Protein AF-C5RCV6-F1 (afdb_monomer_lite)

Sequence (132 aa):
MIKSNNNGNQKGKNIMVQQIVLPIKDSNVLKMVQDTLLDSFRAGRRNYTIFQVGKATLLRVSDVMTLKKYDIYNPDGSVKNTSFIHEKKTGKADTLYLKPGADVKIMDRFFRHRELPDSENFSKPEFHLKTA

Secondary structure (DSSP, 8-state):
--------------------------HHHHHHHHHHHHH-TTTHHHHHHHHHHHHHH---HHHHTT-BHHHHB-TTSPBPSEEEEE-TTT--EEEEE----HHHHHHHHHHHTTT--TT-BTT-GGGS----

Radius of gyration: 22.95 Å; chains: 1; bounding box: 75×61×32 Å

Organism: NCBI:txid585506

Foldseek 3Di:
DDPDDPPPPPPPPPPPPDPDDDDDDDPVVVVVVLVCLCPDPFQSLLSSLLVLLCVQQVDDSVQQQQDFQVQQADPVRDGDQWGWGQRPVPRDIDIGGHDPDPSNVSVVVVCVVVVHDRRDGSNDCVSRPDDD

InterPro domains:
  IPR011010 DNA breaking-rejoining enzyme, catalytic core [SSF56349] (23-111)
  IPR013762 Integrase-like, catalytic domain superfamily [G3DSA:1.10.443.10] (22-129)

Structure (mmCIF, N/CA/C/O backbone):
data_AF-C5RCV6-F1
#
_entry.id   AF-C5RCV6-F1
#
loop_
_atom_site.group_PDB
_atom_site.id
_atom_site.type_symbol
_atom_site.label_atom_id
_atom_site.label_alt_id
_atom_site.label_comp_id
_atom_site.label_asym_id
_atom_site.label_entity_id
_atom_site.label_seq_id
_atom_site.pdbx_PDB_ins_code
_atom_site.Cartn_x
_atom_site.Cartn_y
_atom_site.Cartn_z
_atom_site.occupancy
_atom_site.B_iso_or_equiv
_atom_site.auth_seq_id
_atom_site.auth_comp_id
_atom_site.auth_asym_id
_atom_site.auth_atom_id
_atom_site.pdbx_PDB_model_num
ATOM 1 N N . MET A 1 1 ? 60.439 43.393 -7.338 1.00 41.78 1 MET A N 1
ATOM 2 C CA . MET A 1 1 ? 59.259 44.186 -7.752 1.00 41.78 1 MET A CA 1
ATOM 3 C C . MET A 1 1 ? 58.745 43.529 -9.033 1.00 41.78 1 MET A C 1
ATOM 5 O O . MET A 1 1 ? 59.516 43.497 -9.970 1.00 41.78 1 MET A O 1
ATOM 9 N N . ILE A 1 2 ? 57.607 42.843 -9.174 1.00 46.25 2 ILE A N 1
ATOM 10 C CA . ILE A 1 2 ? 56.391 42.569 -8.389 1.00 46.25 2 ILE A CA 1
ATOM 11 C C . ILE A 1 2 ? 55.976 41.131 -8.792 1.00 46.25 2 ILE A C 1
ATOM 13 O O . ILE A 1 2 ? 55.969 40.824 -9.982 1.00 46.25 2 ILE A O 1
ATOM 17 N N . LYS A 1 3 ? 55.665 40.230 -7.846 1.00 47.25 3 LYS A N 1
ATOM 18 C CA . LYS A 1 3 ? 55.059 38.921 -8.170 1.00 47.25 3 LYS A CA 1
ATOM 19 C C . LYS A 1 3 ? 53.574 39.158 -8.455 1.00 47.25 3 LYS A C 1
ATOM 21 O O . LYS A 1 3 ? 52.846 39.547 -7.546 1.00 47.25 3 LYS A O 1
ATOM 26 N N . SER A 1 4 ? 53.144 38.967 -9.702 1.00 49.97 4 SER A N 1
ATOM 27 C CA . SER A 1 4 ? 51.733 39.085 -10.082 1.00 49.97 4 SER A CA 1
ATOM 28 C C . SER A 1 4 ? 50.964 37.881 -9.538 1.00 49.97 4 SER A C 1
ATOM 30 O O . SER A 1 4 ? 51.163 36.748 -9.976 1.00 49.97 4 SER A O 1
ATOM 32 N N . ASN A 1 5 ? 50.152 38.123 -8.512 1.00 46.88 5 ASN A N 1
ATOM 33 C CA . ASN A 1 5 ? 49.365 37.118 -7.815 1.00 46.88 5 ASN A CA 1
ATOM 34 C C . ASN A 1 5 ? 47.980 37.033 -8.473 1.00 46.88 5 ASN A C 1
ATOM 36 O O . ASN A 1 5 ? 47.073 37.786 -8.121 1.00 46.88 5 ASN A O 1
ATOM 40 N N . ASN A 1 6 ? 47.818 36.137 -9.448 1.00 53.09 6 ASN A N 1
ATOM 41 C CA . ASN A 1 6 ? 46.521 35.850 -10.061 1.00 53.09 6 ASN A CA 1
ATOM 42 C C . ASN A 1 6 ? 45.692 34.941 -9.143 1.00 53.09 6 ASN A C 1
ATOM 44 O O . ASN A 1 6 ? 45.447 33.777 -9.447 1.00 53.09 6 ASN A O 1
ATOM 48 N N . ASN A 1 7 ? 45.218 35.495 -8.026 1.00 46.97 7 ASN A N 1
ATOM 49 C CA . ASN A 1 7 ? 44.126 34.902 -7.259 1.00 46.97 7 ASN A CA 1
ATOM 50 C C . ASN A 1 7 ? 42.803 35.199 -7.974 1.00 46.97 7 ASN A C 1
ATOM 52 O O . ASN A 1 7 ? 41.997 36.026 -7.544 1.00 46.97 7 ASN A O 1
ATOM 56 N N . GLY A 1 8 ? 42.593 34.511 -9.096 1.00 46.53 8 GLY A N 1
ATOM 57 C CA . GLY A 1 8 ? 41.280 34.372 -9.705 1.00 46.53 8 GLY A CA 1
ATOM 58 C C . GLY A 1 8 ? 40.385 33.610 -8.737 1.00 46.53 8 GLY A C 1
ATOM 59 O O . GLY A 1 8 ? 40.418 32.385 -8.680 1.00 46.53 8 GLY A O 1
ATOM 60 N N . ASN A 1 9 ? 39.617 34.351 -7.943 1.00 48.81 9 ASN A N 1
ATOM 61 C CA . ASN A 1 9 ? 38.598 33.834 -7.043 1.00 48.81 9 ASN A CA 1
ATOM 62 C C . ASN A 1 9 ? 37.478 33.192 -7.874 1.00 48.81 9 ASN A C 1
ATOM 64 O O . ASN A 1 9 ? 36.448 33.812 -8.141 1.00 48.81 9 ASN A O 1
ATOM 68 N N . GLN A 1 10 ? 37.687 31.954 -8.324 1.00 60.16 10 GLN A N 1
ATOM 69 C CA . GLN A 1 10 ? 36.616 31.126 -8.853 1.00 60.16 10 GLN A CA 1
ATOM 70 C C . GLN A 1 10 ? 35.744 30.703 -7.672 1.00 60.16 10 GLN A C 1
ATOM 72 O O . GLN A 1 10 ? 35.895 29.622 -7.108 1.00 60.16 10 GLN A O 1
ATOM 77 N N . LYS A 1 11 ? 34.819 31.585 -7.277 1.00 58.16 11 LYS A N 1
ATOM 78 C CA . LYS A 1 11 ? 33.677 31.201 -6.450 1.00 58.16 11 LYS A CA 1
ATOM 79 C C . LYS A 1 11 ? 32.851 30.213 -7.268 1.00 58.16 11 LYS A C 1
ATOM 81 O O . LYS A 1 11 ? 31.982 30.617 -8.041 1.00 58.16 11 LYS A O 1
ATOM 86 N N . GLY A 1 12 ? 33.163 28.925 -7.133 1.00 59.47 12 GLY A N 1
ATOM 87 C CA . GLY A 1 12 ? 32.315 27.845 -7.610 1.00 59.47 12 GLY A CA 1
ATOM 88 C C . GLY A 1 12 ? 30.908 28.101 -7.087 1.00 59.47 12 GLY A C 1
ATOM 89 O O . GLY A 1 12 ? 30.690 28.198 -5.880 1.00 59.47 12 GLY A O 1
ATOM 90 N N . LYS A 1 13 ? 29.960 28.318 -7.999 1.00 64.38 13 LYS A N 1
ATOM 91 C CA . LYS A 1 13 ? 28.553 28.457 -7.638 1.00 64.38 13 LYS A CA 1
ATOM 92 C C . LYS A 1 13 ? 28.141 27.125 -7.016 1.00 64.38 13 LYS A C 1
ATOM 94 O O . LYS A 1 13 ? 28.060 26.131 -7.729 1.00 64.38 13 LYS A O 1
ATOM 99 N N . ASN A 1 14 ? 27.908 27.096 -5.704 1.00 64.75 14 ASN A N 1
ATOM 100 C CA . ASN A 1 14 ? 27.241 25.969 -5.062 1.00 64.75 14 ASN A CA 1
ATOM 101 C C . ASN A 1 14 ? 25.828 25.896 -5.640 1.00 64.75 14 ASN A C 1
ATOM 103 O O . ASN A 1 14 ? 24.936 26.641 -5.230 1.00 64.75 14 ASN A O 1
ATOM 107 N N . ILE A 1 15 ? 25.641 25.048 -6.649 1.00 69.69 15 ILE A N 1
ATOM 108 C CA . ILE A 1 15 ? 24.319 24.756 -7.183 1.00 69.69 15 ILE A CA 1
ATOM 109 C C . ILE A 1 15 ? 23.652 23.857 -6.149 1.00 69.69 15 ILE A C 1
ATOM 111 O O . ILE A 1 15 ? 23.930 22.663 -6.076 1.00 69.69 15 ILE A O 1
ATOM 115 N N . MET A 1 16 ? 22.803 24.445 -5.305 1.00 70.81 16 MET A N 1
ATOM 116 C CA . MET A 1 16 ? 21.884 23.661 -4.490 1.00 70.81 16 MET A CA 1
ATOM 117 C C . MET A 1 16 ? 20.951 22.917 -5.444 1.00 70.81 16 MET A C 1
ATOM 119 O O . MET A 1 16 ? 20.041 23.511 -6.023 1.00 70.81 16 MET A O 1
ATOM 123 N N . VAL A 1 17 ? 21.196 21.622 -5.633 1.00 71.88 17 VAL A N 1
ATOM 124 C CA . VAL A 1 17 ? 20.246 20.734 -6.299 1.00 71.88 17 VAL A CA 1
ATOM 125 C C . VAL A 1 17 ? 19.011 20.633 -5.409 1.00 71.88 17 VAL A C 1
ATOM 127 O O . VAL A 1 17 ? 19.031 20.005 -4.354 1.00 71.88 17 VAL A O 1
ATOM 130 N N . GLN A 1 18 ? 17.934 21.313 -5.796 1.00 73.00 18 GLN A N 1
ATOM 131 C CA . GLN A 1 18 ? 16.652 21.138 -5.127 1.00 73.00 18 GLN A CA 1
ATOM 132 C C . GLN A 1 18 ? 16.117 19.759 -5.496 1.00 73.00 18 GLN A C 1
ATOM 134 O O . GLN A 1 18 ? 15.889 19.466 -6.671 1.00 73.00 18 GLN A O 1
ATOM 139 N N . GLN A 1 19 ? 15.924 18.903 -4.497 1.00 77.75 19 GLN A N 1
ATOM 140 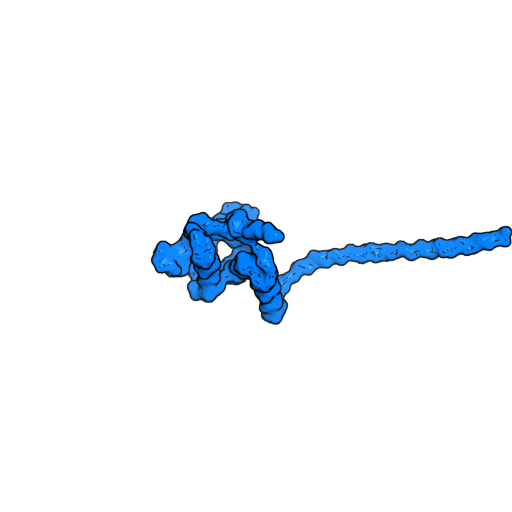C CA . GLN A 1 19 ? 15.311 17.604 -4.721 1.00 77.75 19 GLN A CA 1
ATOM 141 C C . GLN A 1 19 ? 13.800 17.782 -4.872 1.00 77.75 19 GLN A C 1
ATOM 143 O O . GLN A 1 19 ? 13.057 17.850 -3.895 1.00 77.75 19 GLN A O 1
ATOM 148 N N . ILE A 1 20 ? 13.359 17.894 -6.122 1.00 81.19 20 ILE A N 1
ATOM 149 C CA . ILE A 1 20 ? 11.947 18.015 -6.476 1.00 81.19 20 ILE A CA 1
ATOM 150 C C . ILE A 1 20 ? 11.370 16.605 -6.626 1.00 81.19 20 ILE A C 1
ATOM 152 O O . ILE A 1 20 ? 11.848 15.810 -7.434 1.00 81.19 20 ILE A O 1
ATOM 156 N N . VAL A 1 21 ? 10.331 16.293 -5.851 1.00 79.75 21 VAL A N 1
ATOM 157 C CA . VAL A 1 21 ? 9.596 15.025 -5.953 1.00 79.75 21 VAL A CA 1
ATOM 158 C C . VAL A 1 21 ? 8.357 15.254 -6.811 1.00 79.75 21 VAL A C 1
ATOM 160 O O . VAL A 1 21 ? 7.482 16.038 -6.448 1.00 79.75 21 VAL A O 1
ATOM 163 N N . LEU A 1 22 ? 8.286 14.575 -7.956 1.00 87.81 22 LEU A N 1
ATOM 164 C CA . LEU A 1 22 ? 7.147 14.637 -8.872 1.00 87.81 22 LEU A CA 1
ATOM 165 C C . LEU A 1 22 ? 6.307 13.352 -8.784 1.00 87.81 22 LEU A C 1
ATOM 167 O O . LEU A 1 22 ? 6.851 12.290 -8.470 1.00 87.81 22 LEU A O 1
ATOM 171 N N . PRO A 1 23 ? 4.995 13.410 -9.085 1.00 90.44 23 PRO A N 1
ATOM 172 C CA . PRO A 1 23 ? 4.175 12.210 -9.206 1.00 90.44 23 PRO A CA 1
ATOM 173 C C . PRO A 1 23 ? 4.731 11.247 -10.261 1.00 90.44 23 PRO A C 1
ATOM 175 O O . PRO A 1 23 ? 5.184 11.677 -11.324 1.00 90.44 23 PRO A O 1
ATOM 178 N N . ILE A 1 24 ? 4.630 9.944 -9.999 1.00 90.88 24 ILE A N 1
ATOM 179 C CA . ILE A 1 24 ? 4.958 8.908 -10.983 1.00 90.88 24 ILE A CA 1
ATOM 180 C C . ILE A 1 24 ? 3.833 8.877 -12.021 1.00 90.88 24 ILE A C 1
ATOM 182 O O . ILE A 1 24 ? 2.698 8.538 -11.693 1.00 90.88 24 ILE A O 1
ATOM 186 N N . LYS A 1 25 ? 4.143 9.258 -13.262 1.00 92.25 25 LYS A N 1
ATOM 187 C CA . LYS A 1 25 ? 3.180 9.290 -14.380 1.00 92.25 25 LYS A CA 1
ATOM 188 C C . LYS A 1 25 ? 3.427 8.198 -15.421 1.00 92.25 25 LYS A C 1
ATOM 190 O O . LYS A 1 25 ? 2.506 7.817 -16.131 1.00 92.25 25 LYS A O 1
ATOM 195 N N . ASP A 1 26 ? 4.665 7.726 -15.516 1.00 94.25 26 ASP A N 1
ATOM 196 C CA . ASP A 1 26 ? 5.118 6.784 -16.534 1.00 94.25 26 ASP A CA 1
ATOM 197 C C . ASP A 1 26 ? 5.083 5.342 -15.997 1.00 94.25 26 ASP A C 1
ATOM 199 O O . ASP A 1 26 ? 5.559 5.060 -14.892 1.00 94.25 26 ASP A O 1
ATOM 203 N N . SER A 1 27 ? 4.509 4.424 -16.777 1.00 93.50 27 SER A N 1
ATOM 204 C CA . SER A 1 27 ? 4.348 3.016 -16.398 1.00 93.50 27 SER A CA 1
ATOM 205 C C . SER A 1 27 ? 5.664 2.239 -16.355 1.00 93.50 27 SER A C 1
ATOM 207 O O . SER A 1 27 ? 5.798 1.331 -15.537 1.00 93.50 27 SER A O 1
ATOM 209 N N . ASN A 1 28 ? 6.645 2.592 -17.186 1.00 95.56 28 ASN A N 1
ATOM 210 C CA . ASN A 1 28 ? 7.980 1.997 -17.149 1.00 95.56 28 ASN A CA 1
ATOM 211 C C . ASN A 1 28 ? 8.720 2.454 -15.892 1.00 95.56 28 ASN A C 1
ATOM 213 O O . ASN A 1 28 ? 9.344 1.642 -15.216 1.00 95.56 28 ASN A O 1
ATOM 217 N N . VAL A 1 29 ? 8.590 3.733 -15.522 1.00 93.31 29 VAL A N 1
ATOM 218 C CA . VAL A 1 29 ? 9.132 4.249 -14.254 1.00 93.31 29 VAL A CA 1
ATOM 219 C C . VAL A 1 29 ? 8.482 3.553 -13.063 1.00 93.31 29 VAL A C 1
ATOM 221 O O . VAL A 1 29 ? 9.183 3.113 -12.154 1.00 93.31 29 VAL A O 1
ATOM 224 N N . LEU A 1 30 ? 7.157 3.385 -13.081 1.00 93.12 30 LEU A N 1
ATOM 225 C CA . LEU A 1 30 ? 6.448 2.624 -12.052 1.00 93.12 30 LEU A CA 1
ATOM 226 C C . LEU A 1 30 ? 6.976 1.187 -11.947 1.00 93.12 30 LEU A C 1
ATOM 228 O O . LEU A 1 30 ? 7.206 0.701 -10.840 1.00 93.12 30 LEU A O 1
ATOM 232 N N . LYS A 1 31 ? 7.201 0.530 -13.089 1.00 92.69 31 LYS A N 1
ATOM 233 C CA . LYS A 1 31 ? 7.728 -0.833 -13.149 1.00 92.69 31 LYS A CA 1
ATOM 234 C C . LYS A 1 31 ? 9.148 -0.921 -12.585 1.00 92.69 31 LYS A C 1
ATOM 236 O O . LYS A 1 31 ? 9.400 -1.758 -11.727 1.00 92.69 31 LYS A O 1
ATOM 241 N N . MET A 1 32 ? 10.035 0.002 -12.955 1.00 91.06 32 MET A N 1
ATOM 242 C CA . MET A 1 32 ? 11.390 0.076 -12.395 1.00 91.06 32 MET A CA 1
ATOM 243 C C . MET A 1 32 ? 11.381 0.286 -10.877 1.00 91.06 32 MET A C 1
ATOM 245 O O . MET A 1 32 ? 12.168 -0.336 -10.165 1.00 91.06 32 MET A O 1
ATOM 249 N N . VAL A 1 33 ? 10.480 1.129 -10.361 1.00 90.44 33 VAL A N 1
ATOM 250 C CA . VAL A 1 33 ? 10.311 1.319 -8.912 1.00 90.44 33 VAL A CA 1
ATOM 251 C C . VAL A 1 33 ? 9.851 0.021 -8.252 1.00 90.44 33 VAL A C 1
ATOM 253 O O . VAL A 1 33 ? 10.416 -0.376 -7.238 1.00 90.44 33 VAL A O 1
ATOM 256 N N . GLN A 1 34 ? 8.862 -0.664 -8.828 1.00 90.31 34 GLN A N 1
ATOM 257 C CA . GLN A 1 34 ? 8.382 -1.953 -8.327 1.00 90.31 34 GLN A CA 1
ATOM 258 C C . GLN A 1 34 ? 9.494 -3.006 -8.280 1.00 90.31 34 GLN A C 1
ATOM 260 O O . GLN A 1 34 ? 9.647 -3.661 -7.251 1.00 90.31 34 GLN A O 1
ATOM 265 N N . ASP A 1 35 ? 10.280 -3.128 -9.349 1.00 90.31 35 ASP A N 1
ATOM 266 C CA . ASP A 1 35 ? 11.364 -4.108 -9.455 1.00 90.31 35 ASP A CA 1
ATOM 267 C C . ASP A 1 35 ? 12.496 -3.773 -8.466 1.00 90.31 35 ASP A C 1
ATOM 269 O O . ASP A 1 35 ? 12.904 -4.615 -7.672 1.00 90.31 35 ASP A O 1
ATOM 273 N N . THR A 1 36 ? 12.889 -2.497 -8.367 1.00 88.75 36 THR A N 1
ATOM 274 C CA . THR A 1 36 ? 13.881 -2.028 -7.378 1.00 88.75 36 THR A CA 1
ATOM 275 C C . THR A 1 36 ? 13.437 -2.310 -5.942 1.00 88.75 36 THR A C 1
ATOM 277 O O . THR A 1 36 ? 14.239 -2.718 -5.093 1.00 88.75 36 THR A O 1
ATOM 280 N N . LEU A 1 37 ? 12.153 -2.079 -5.646 1.00 87.12 37 LEU A N 1
ATOM 281 C CA . LEU A 1 37 ? 11.583 -2.379 -4.340 1.0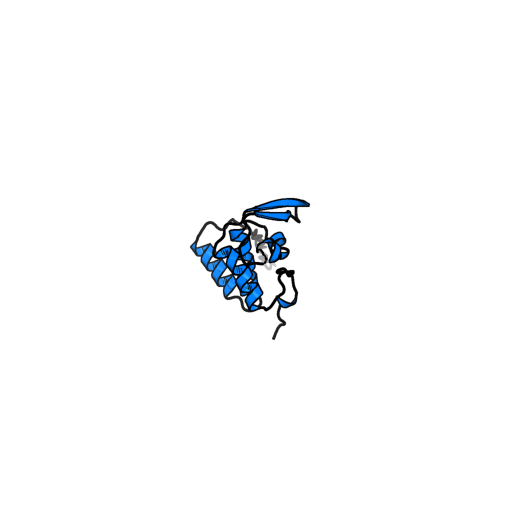0 87.12 37 LEU A CA 1
ATOM 282 C C . LEU A 1 37 ? 11.570 -3.880 -4.081 1.00 87.12 37 LEU A C 1
ATOM 284 O O . LEU A 1 37 ? 11.848 -4.267 -2.957 1.00 87.12 37 LEU A O 1
ATOM 288 N N . LEU A 1 38 ? 11.266 -4.717 -5.070 1.00 84.06 38 LEU A N 1
ATOM 289 C CA . LEU A 1 38 ? 11.218 -6.166 -4.899 1.00 84.06 38 LEU A CA 1
ATOM 290 C C . LEU A 1 38 ? 12.615 -6.772 -4.679 1.00 84.06 38 LEU A C 1
ATOM 292 O O . LEU A 1 38 ? 12.777 -7.582 -3.763 1.00 84.06 38 LEU A O 1
ATOM 296 N N . ASP A 1 39 ? 13.603 -6.320 -5.454 1.00 80.56 39 ASP A N 1
ATOM 297 C CA . ASP A 1 39 ? 14.947 -6.909 -5.539 1.00 80.56 39 ASP A CA 1
ATOM 298 C C . ASP A 1 39 ? 15.932 -6.377 -4.479 1.00 80.56 39 ASP A C 1
ATOM 300 O O . ASP A 1 39 ? 17.035 -6.896 -4.304 1.00 80.56 39 ASP A O 1
ATOM 304 N N . SER A 1 40 ? 15.541 -5.361 -3.703 1.00 74.25 40 SER A N 1
ATOM 305 C CA . SER A 1 40 ? 16.372 -4.826 -2.617 1.00 74.25 40 SER A CA 1
ATOM 306 C C . SER A 1 40 ? 16.471 -5.790 -1.418 1.00 74.25 40 SER A C 1
ATOM 308 O O . SER A 1 40 ? 15.502 -6.027 -0.694 1.00 74.25 40 SER A O 1
ATOM 310 N N . PHE A 1 41 ? 17.685 -6.277 -1.142 1.00 62.09 41 PHE A N 1
ATOM 311 C CA . PHE A 1 41 ? 17.998 -7.395 -0.234 1.00 62.09 41 PHE A CA 1
ATOM 312 C C . PHE A 1 41 ? 17.334 -7.389 1.162 1.00 62.09 41 PHE A C 1
ATOM 314 O O . PHE A 1 41 ? 16.810 -8.417 1.585 1.00 62.09 41 PHE A O 1
ATOM 321 N N . ARG A 1 42 ? 17.343 -6.277 1.916 1.00 65.62 42 ARG A N 1
ATOM 322 C CA . ARG A 1 42 ? 17.018 -6.326 3.366 1.00 65.62 42 ARG A CA 1
ATOM 323 C C . ARG A 1 42 ? 15.530 -6.186 3.707 1.00 65.62 42 ARG A C 1
ATOM 325 O O . ARG A 1 42 ? 15.056 -6.776 4.672 1.00 65.62 42 ARG A O 1
ATOM 332 N N . ALA A 1 43 ? 14.789 -5.390 2.941 1.00 66.56 43 ALA A N 1
ATOM 333 C CA . ALA A 1 43 ? 13.375 -5.087 3.203 1.00 66.56 43 ALA A CA 1
ATOM 334 C C . ALA A 1 43 ? 12.516 -5.104 1.930 1.00 66.56 43 ALA A C 1
ATOM 336 O O . ALA A 1 43 ? 11.374 -4.644 1.963 1.00 66.56 43 ALA A O 1
ATOM 337 N N . GLY A 1 44 ? 13.044 -5.625 0.818 1.00 78.25 44 GLY A N 1
ATOM 338 C CA . GLY A 1 44 ? 12.458 -5.434 -0.503 1.00 78.25 44 GLY A CA 1
ATOM 339 C C . GLY A 1 44 ? 11.024 -5.936 -0.613 1.00 78.25 44 GLY A C 1
ATOM 340 O O . GLY A 1 44 ? 10.100 -5.160 -0.840 1.00 78.25 44 GLY A O 1
ATOM 341 N N . ARG A 1 45 ? 10.784 -7.204 -0.258 1.00 81.75 45 ARG A N 1
ATOM 342 C CA . ARG A 1 45 ? 9.424 -7.776 -0.230 1.00 81.75 45 ARG A CA 1
ATOM 343 C C . ARG A 1 45 ? 8.444 -6.993 0.653 1.00 81.75 45 ARG A C 1
ATOM 345 O O . ARG A 1 45 ? 7.281 -6.855 0.281 1.00 81.75 45 ARG A O 1
ATOM 352 N N . ARG A 1 46 ? 8.891 -6.457 1.797 1.00 84.62 46 ARG A N 1
ATOM 353 C CA . AR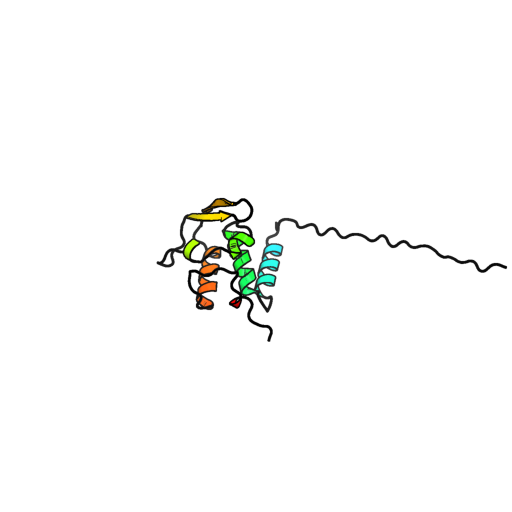G A 1 46 ? 8.044 -5.629 2.675 1.00 84.62 46 ARG A CA 1
ATOM 354 C C . ARG A 1 46 ? 7.718 -4.297 2.006 1.00 84.62 46 ARG A C 1
ATOM 356 O O . ARG A 1 46 ? 6.553 -3.932 1.919 1.00 84.62 46 ARG A O 1
ATOM 363 N N . ASN A 1 47 ? 8.734 -3.587 1.525 1.00 86.81 47 ASN A N 1
ATOM 364 C CA . ASN A 1 47 ? 8.573 -2.268 0.919 1.00 86.81 47 ASN A CA 1
ATOM 365 C C . ASN A 1 47 ? 7.756 -2.343 -0.376 1.00 86.81 47 ASN A C 1
ATOM 367 O O . ASN A 1 47 ? 6.889 -1.504 -0.598 1.00 86.81 47 ASN A O 1
ATOM 371 N N . TYR A 1 48 ? 7.965 -3.389 -1.175 1.00 88.06 48 TYR A N 1
ATOM 372 C CA . TYR A 1 48 ? 7.146 -3.704 -2.338 1.00 88.06 48 TYR A CA 1
ATOM 373 C C . TYR A 1 48 ? 5.680 -3.936 -1.955 1.00 88.06 48 TYR A C 1
ATOM 375 O O . TYR A 1 48 ? 4.783 -3.362 -2.567 1.00 88.06 48 TYR A O 1
ATOM 383 N N . THR A 1 49 ? 5.424 -4.717 -0.899 1.00 87.44 49 THR A N 1
ATOM 384 C CA . THR A 1 49 ? 4.058 -4.961 -0.405 1.00 87.44 49 THR A CA 1
ATOM 385 C C . THR A 1 49 ? 3.403 -3.664 0.076 1.00 87.44 49 THR A C 1
ATOM 387 O O . THR A 1 49 ? 2.278 -3.380 -0.318 1.00 87.44 49 THR A O 1
ATOM 390 N N . ILE A 1 50 ? 4.111 -2.836 0.853 1.00 88.50 50 ILE A N 1
ATOM 391 C CA . ILE A 1 50 ? 3.624 -1.522 1.312 1.00 88.50 50 ILE A CA 1
ATOM 392 C C . ILE A 1 50 ? 3.286 -0.623 0.119 1.00 88.50 50 ILE A C 1
ATOM 394 O O . ILE A 1 50 ? 2.231 0.006 0.100 1.00 88.50 50 ILE A O 1
ATOM 398 N N . PHE A 1 51 ? 4.159 -0.581 -0.888 1.00 90.00 51 PHE A N 1
ATOM 399 C CA . PHE A 1 51 ? 3.957 0.222 -2.089 1.00 90.00 51 PHE A CA 1
ATOM 400 C C . PHE A 1 51 ? 2.729 -0.235 -2.883 1.00 90.00 51 PHE A C 1
ATOM 402 O O . PHE A 1 51 ? 1.890 0.581 -3.255 1.00 90.00 51 PHE A O 1
ATOM 409 N N . GLN A 1 52 ? 2.582 -1.543 -3.088 1.00 88.50 52 GLN A N 1
ATOM 410 C CA . GLN A 1 52 ? 1.446 -2.129 -3.798 1.00 88.50 52 GLN A CA 1
ATOM 411 C C . GLN A 1 52 ? 0.122 -1.908 -3.055 1.00 88.50 52 GLN A C 1
ATOM 413 O O . GLN A 1 52 ? -0.863 -1.509 -3.678 1.00 88.50 52 GLN A O 1
ATOM 418 N N . VAL A 1 53 ? 0.112 -2.086 -1.730 1.00 86.62 53 VAL A N 1
ATOM 419 C CA . VAL A 1 53 ? -1.062 -1.805 -0.891 1.00 86.62 53 VAL A CA 1
ATOM 420 C C . VAL A 1 53 ? -1.406 -0.318 -0.936 1.00 86.62 53 VAL A C 1
ATOM 422 O O . VAL A 1 53 ? -2.565 0.019 -1.163 1.00 86.62 53 VAL A O 1
ATOM 425 N N . GLY A 1 54 ? -0.428 0.582 -0.799 1.00 89.00 54 GLY A N 1
ATOM 426 C CA . GLY A 1 54 ? -0.656 2.029 -0.887 1.00 89.00 54 GLY A CA 1
ATOM 427 C C . GLY A 1 54 ? -1.192 2.458 -2.254 1.00 89.00 54 GLY A C 1
ATOM 428 O O . GLY A 1 54 ? -2.119 3.254 -2.329 1.00 89.00 54 GLY A O 1
ATOM 429 N N . LYS A 1 55 ? -0.696 1.859 -3.342 1.00 87.19 55 LYS A N 1
ATOM 430 C CA . LYS A 1 55 ? -1.205 2.088 -4.702 1.00 87.19 55 LYS A CA 1
ATOM 431 C C . LYS A 1 55 ? -2.662 1.630 -4.859 1.00 87.19 55 LYS A C 1
ATOM 433 O O . LYS A 1 55 ? -3.445 2.321 -5.498 1.00 87.19 55 LYS A O 1
ATOM 438 N N . ALA A 1 56 ? -3.030 0.485 -4.284 1.00 85.06 56 ALA A N 1
ATOM 439 C CA . ALA A 1 56 ? -4.385 -0.065 -4.386 1.00 85.06 56 ALA A CA 1
ATOM 440 C C . ALA A 1 56 ? -5.409 0.649 -3.499 1.00 85.06 56 ALA A C 1
ATOM 442 O O . ALA A 1 56 ? -6.581 0.726 -3.852 1.00 85.06 56 ALA A O 1
ATOM 443 N N . THR A 1 57 ? -4.963 1.134 -2.342 1.00 81.62 57 THR A N 1
ATOM 444 C CA . THR A 1 57 ? -5.816 1.755 -1.318 1.00 81.62 57 THR A CA 1
ATOM 445 C C . THR A 1 57 ? -5.793 3.281 -1.368 1.00 81.62 57 THR A C 1
ATOM 447 O O . THR A 1 57 ? -6.601 3.920 -0.706 1.00 81.62 57 THR A O 1
ATOM 450 N N . LEU A 1 58 ? -4.868 3.869 -2.137 1.00 84.62 58 LEU A N 1
ATOM 451 C CA . LEU A 1 58 ? -4.574 5.308 -2.188 1.00 84.62 58 LEU A CA 1
ATOM 452 C C . LEU A 1 58 ? -4.209 5.917 -0.824 1.00 84.62 58 LEU A C 1
ATOM 454 O O . LEU A 1 58 ? -4.224 7.136 -0.650 1.00 84.62 58 LEU A O 1
ATOM 458 N N . LEU A 1 59 ? -3.834 5.072 0.137 1.00 84.38 59 LEU A N 1
ATOM 459 C CA . LEU A 1 59 ? -3.417 5.498 1.462 1.00 84.38 59 LEU A CA 1
ATOM 460 C C . LEU A 1 59 ? -1.978 5.995 1.457 1.00 84.38 59 LEU A C 1
ATOM 462 O O . LEU A 1 59 ? -1.116 5.532 0.703 1.00 84.38 59 LEU A O 1
ATOM 466 N N . ARG A 1 60 ? -1.688 6.912 2.381 1.00 84.88 60 ARG A N 1
ATOM 467 C CA . ARG A 1 60 ? -0.309 7.318 2.643 1.00 84.88 60 ARG A CA 1
ATOM 468 C C . ARG A 1 60 ? 0.434 6.179 3.322 1.00 84.88 60 ARG A C 1
ATOM 470 O O . ARG A 1 60 ? -0.137 5.408 4.091 1.00 84.88 60 ARG A O 1
ATOM 477 N N . VAL A 1 61 ? 1.746 6.130 3.103 1.00 86.38 61 VAL A N 1
ATOM 478 C CA . VAL A 1 61 ? 2.617 5.091 3.675 1.00 86.38 61 VAL A CA 1
ATOM 479 C C . VAL A 1 61 ? 2.454 4.985 5.194 1.00 86.38 61 VAL A C 1
ATOM 481 O O . VAL A 1 61 ? 2.411 3.878 5.715 1.00 86.38 61 VAL A O 1
ATOM 484 N N . SER A 1 62 ? 2.308 6.105 5.907 1.00 84.19 62 SER A N 1
ATOM 485 C CA . SER A 1 62 ? 2.098 6.101 7.361 1.00 84.19 62 SER A CA 1
ATOM 486 C C . SER A 1 62 ? 0.846 5.340 7.791 1.00 84.19 62 SER A C 1
ATOM 488 O O . SER A 1 62 ? 0.886 4.638 8.799 1.00 84.19 62 SER A O 1
ATOM 490 N N . ASP A 1 63 ? -0.238 5.471 7.029 1.00 84.94 63 ASP A N 1
ATOM 491 C CA . ASP A 1 63 ? -1.513 4.826 7.331 1.00 84.94 63 ASP A CA 1
ATOM 492 C C . ASP A 1 63 ? -1.433 3.334 6.969 1.00 84.94 63 ASP A C 1
ATOM 494 O O . ASP A 1 63 ? -1.803 2.480 7.777 1.00 84.94 63 ASP A O 1
ATOM 498 N N . VAL A 1 64 ? -0.807 2.999 5.830 1.00 86.25 64 VAL A N 1
ATOM 499 C CA . VAL A 1 64 ? -0.519 1.606 5.430 1.00 86.25 64 VAL A CA 1
ATOM 500 C C . VAL A 1 64 ? 0.332 0.886 6.476 1.00 86.25 64 VAL A C 1
ATOM 502 O O . VAL A 1 64 ? 0.058 -0.262 6.808 1.00 86.25 64 VAL A O 1
ATOM 505 N N . MET A 1 65 ? 1.339 1.550 7.046 1.00 85.81 65 MET A N 1
ATOM 506 C CA . MET A 1 65 ? 2.218 0.963 8.068 1.00 85.81 65 MET A CA 1
ATOM 507 C C . MET A 1 65 ? 1.479 0.557 9.349 1.00 85.81 65 MET A C 1
ATOM 509 O O . MET A 1 65 ? 1.971 -0.288 10.101 1.00 85.81 65 MET A O 1
ATOM 513 N N . THR A 1 66 ? 0.315 1.157 9.600 1.00 84.62 66 THR A N 1
ATOM 514 C CA . THR A 1 66 ? -0.525 0.895 10.777 1.00 84.62 66 THR A CA 1
ATOM 515 C C . THR A 1 66 ? -1.725 0.008 10.484 1.00 84.62 66 THR A C 1
ATOM 517 O O . THR A 1 66 ? -2.370 -0.447 11.426 1.00 84.62 66 THR A O 1
ATOM 520 N N . LEU A 1 67 ? -1.988 -0.249 9.202 1.00 84.25 67 LEU A N 1
ATOM 521 C CA . LEU A 1 67 ? -3.082 -1.076 8.722 1.00 84.25 67 LEU A CA 1
ATOM 522 C C . LEU A 1 67 ? -2.843 -2.535 9.105 1.00 84.25 67 LEU A C 1
ATOM 524 O O . LEU A 1 67 ? -1.758 -3.082 8.875 1.00 84.25 67 LEU A O 1
ATOM 528 N N . LYS A 1 68 ? -3.858 -3.162 9.689 1.00 86.12 68 LYS A N 1
ATOM 529 C CA . LYS A 1 68 ? -3.807 -4.557 10.121 1.00 86.12 68 LYS A CA 1
ATOM 530 C C . LYS A 1 68 ? -4.557 -5.437 9.139 1.00 86.12 68 LYS A C 1
ATOM 532 O O . LYS A 1 68 ? -5.392 -4.971 8.362 1.00 86.12 68 LYS A O 1
ATOM 537 N N . LYS A 1 69 ? -4.286 -6.741 9.164 1.00 82.19 69 LYS A N 1
ATOM 538 C CA . LYS A 1 69 ? -4.937 -7.667 8.230 1.00 82.19 69 LYS A CA 1
ATOM 539 C C . LYS A 1 69 ? -6.450 -7.720 8.453 1.00 82.19 69 LYS A C 1
ATOM 541 O O . LYS A 1 69 ? -7.191 -7.666 7.475 1.00 82.19 69 LYS A O 1
ATOM 546 N N . TYR A 1 70 ? -6.919 -7.712 9.702 1.00 84.62 70 TYR A N 1
ATOM 547 C CA . TYR A 1 70 ? -8.361 -7.679 9.987 1.00 84.62 70 TYR A CA 1
ATOM 548 C C . TYR A 1 70 ? -9.054 -6.393 9.511 1.00 84.62 70 TYR A C 1
ATOM 550 O O . TYR A 1 70 ? -10.276 -6.384 9.361 1.00 84.62 70 TYR A O 1
ATOM 558 N N . ASP A 1 71 ? -8.320 -5.301 9.271 1.00 84.19 71 ASP A N 1
ATOM 559 C CA . ASP A 1 71 ? -8.917 -4.081 8.725 1.00 84.19 71 ASP A CA 1
ATOM 560 C C . ASP A 1 71 ? -9.342 -4.302 7.271 1.00 84.19 71 ASP A C 1
ATOM 562 O O . ASP A 1 71 ? -10.321 -3.716 6.839 1.00 84.19 71 ASP A O 1
ATOM 566 N N . ILE A 1 72 ? -8.669 -5.182 6.523 1.00 83.69 72 ILE A N 1
ATOM 567 C CA . ILE A 1 72 ? -8.953 -5.451 5.103 1.00 83.69 72 ILE A CA 1
ATOM 568 C C . ILE A 1 72 ? -9.730 -6.754 4.900 1.00 83.69 72 ILE A C 1
ATOM 570 O O . ILE A 1 72 ? -10.559 -6.841 3.996 1.00 83.69 72 ILE A O 1
ATOM 574 N N . TYR A 1 73 ? -9.453 -7.776 5.706 1.00 84.56 73 TYR A N 1
ATOM 575 C CA . TYR A 1 73 ? -9.965 -9.127 5.502 1.00 84.56 73 TYR A CA 1
ATOM 576 C C . TYR A 1 73 ? -11.040 -9.483 6.523 1.00 84.56 73 TYR A C 1
ATOM 578 O O . TYR A 1 73 ? -10.975 -9.105 7.694 1.00 84.56 73 TYR A O 1
ATOM 586 N N . ASN A 1 74 ? -12.036 -10.227 6.062 1.00 85.94 74 ASN A N 1
ATOM 587 C CA . ASN A 1 74 ? -12.976 -10.937 6.911 1.00 85.94 74 ASN A CA 1
ATOM 588 C C . ASN A 1 74 ? -12.325 -12.219 7.468 1.00 85.94 74 ASN A C 1
ATOM 590 O O . ASN A 1 74 ? -11.358 -12.716 6.884 1.00 85.94 74 ASN A O 1
ATOM 594 N N . PRO A 1 75 ? -12.855 -12.790 8.566 1.00 82.56 75 PRO A N 1
ATOM 595 C CA . PRO A 1 75 ? -12.333 -14.032 9.146 1.00 82.56 75 PRO A CA 1
ATOM 596 C C . PRO A 1 75 ? -12.341 -15.234 8.188 1.00 82.56 75 PRO A C 1
ATOM 598 O O . PRO A 1 75 ? -11.530 -16.141 8.334 1.00 82.56 75 PRO A O 1
ATOM 601 N N . ASP A 1 76 ? -13.230 -15.234 7.193 1.00 83.75 76 ASP A N 1
ATOM 602 C CA . ASP A 1 76 ? -13.306 -16.250 6.134 1.00 83.75 76 ASP A CA 1
ATOM 603 C C . ASP A 1 76 ? -12.233 -16.078 5.035 1.00 83.75 76 ASP A C 1
ATOM 605 O O . ASP A 1 76 ? -12.163 -16.870 4.096 1.00 83.75 76 ASP A O 1
ATOM 609 N N . GLY A 1 77 ? -11.394 -15.038 5.130 1.00 78.75 77 GLY A N 1
ATOM 610 C CA . GLY A 1 77 ? -10.354 -14.705 4.157 1.00 78.75 77 GLY A CA 1
ATOM 611 C C . GLY A 1 77 ? -10.834 -13.875 2.962 1.00 78.75 77 GLY A C 1
ATOM 612 O O . GLY A 1 77 ? -10.021 -13.536 2.096 1.00 78.75 77 GLY A O 1
ATOM 613 N N . SER A 1 78 ? -12.118 -13.510 2.892 1.00 84.62 78 SER A N 1
ATOM 614 C CA . SER A 1 78 ? -12.625 -12.585 1.874 1.00 84.62 78 SER A CA 1
ATOM 615 C C . SER A 1 78 ? -12.169 -11.144 2.147 1.00 84.62 78 SER A C 1
ATOM 617 O O . SER A 1 78 ? -11.912 -10.750 3.284 1.00 84.62 78 SER A O 1
ATOM 619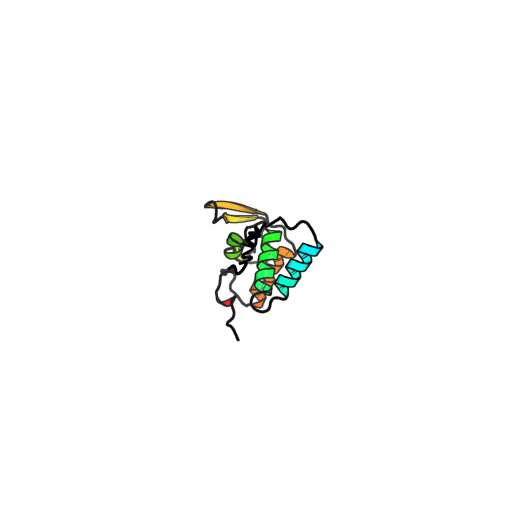 N N . VAL A 1 79 ? -12.025 -10.340 1.089 1.00 84.38 79 VAL A N 1
ATOM 620 C CA . VAL A 1 79 ? -11.683 -8.912 1.208 1.00 84.38 79 VAL A CA 1
ATOM 621 C C . VAL A 1 79 ? -12.964 -8.138 1.514 1.00 84.38 79 VAL A C 1
ATOM 623 O O . VAL A 1 79 ? -13.959 -8.307 0.811 1.00 84.38 79 VAL A O 1
ATOM 626 N N . LYS A 1 80 ? -12.941 -7.287 2.542 1.00 85.94 80 LYS A N 1
ATOM 627 C CA . LYS A 1 80 ? -14.041 -6.373 2.877 1.00 85.94 80 LYS A CA 1
ATOM 628 C C . LYS A 1 80 ? -14.292 -5.405 1.724 1.00 85.94 80 LYS A C 1
ATOM 630 O O . LYS A 1 80 ? -13.356 -5.035 1.032 1.00 85.94 80 LYS A O 1
ATOM 635 N N . ASN A 1 81 ? -15.531 -4.952 1.547 1.00 81.25 81 ASN A N 1
ATOM 636 C CA . ASN A 1 81 ? -15.850 -3.929 0.540 1.00 81.25 81 ASN A CA 1
ATOM 637 C C . ASN A 1 81 ? -15.481 -2.517 1.022 1.00 81.25 81 ASN A C 1
ATOM 639 O O . ASN A 1 81 ? -15.107 -1.653 0.229 1.00 81.25 81 ASN A O 1
ATOM 643 N N . THR A 1 82 ? -15.589 -2.284 2.330 1.00 79.75 82 THR A N 1
ATOM 644 C CA . THR A 1 82 ? -15.317 -1.000 2.978 1.00 79.75 82 THR A CA 1
ATOM 645 C C . THR A 1 82 ? -14.748 -1.220 4.369 1.00 79.75 82 THR A C 1
ATOM 647 O O . THR A 1 82 ? -15.217 -2.110 5.085 1.00 79.75 82 THR A O 1
ATOM 650 N N . SER A 1 83 ? -13.817 -0.362 4.776 1.00 81.00 83 SER A N 1
ATOM 651 C CA . SER A 1 83 ? -13.214 -0.404 6.108 1.00 81.00 83 SER A CA 1
ATOM 652 C C . SER A 1 83 ? -13.030 0.995 6.677 1.00 81.00 83 SER A C 1
ATOM 654 O O . SER A 1 83 ? -12.557 1.892 5.985 1.00 81.00 83 SER A O 1
ATOM 656 N N . PHE A 1 84 ? -13.382 1.184 7.947 1.00 80.06 84 PHE A N 1
ATOM 657 C CA . PHE A 1 84 ? -13.154 2.446 8.646 1.00 80.06 84 PHE A CA 1
ATOM 658 C C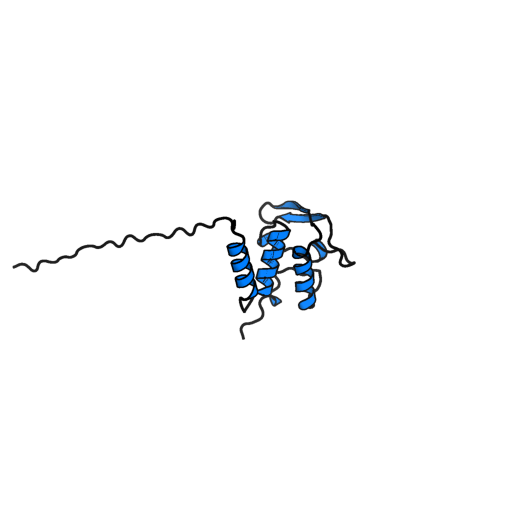 . PHE A 1 84 ? -11.730 2.487 9.190 1.00 80.06 84 PHE A C 1
ATOM 660 O O . PHE A 1 84 ? -11.338 1.629 9.981 1.00 80.06 84 PHE A O 1
ATOM 667 N N . ILE A 1 85 ? -10.966 3.493 8.779 1.00 79.44 85 ILE A N 1
ATOM 668 C CA . ILE A 1 85 ? -9.602 3.740 9.247 1.00 79.44 85 ILE A CA 1
ATOM 669 C C . ILE A 1 85 ? -9.522 5.132 9.876 1.00 79.44 85 ILE A C 1
ATOM 671 O O . ILE A 1 85 ? -10.329 6.007 9.582 1.00 79.44 85 ILE A O 1
ATOM 675 N N . HIS A 1 86 ? -8.547 5.350 10.753 1.00 76.75 86 HIS A N 1
ATOM 676 C CA . HIS A 1 86 ? -8.289 6.669 11.329 1.00 76.75 86 HIS A CA 1
ATOM 677 C C . HIS A 1 86 ? -6.991 7.214 10.737 1.00 76.75 86 HIS A C 1
ATOM 679 O O . HIS A 1 86 ? -5.919 6.652 10.971 1.00 76.75 86 HIS A O 1
ATOM 685 N N . GLU A 1 87 ? -7.086 8.289 9.953 1.00 71.19 87 GLU A N 1
ATOM 686 C CA . GLU A 1 87 ? -5.936 8.917 9.308 1.00 71.19 87 GLU A CA 1
ATOM 687 C C . GLU A 1 87 ? -5.073 9.617 10.361 1.00 71.19 87 GLU A C 1
ATOM 689 O O . GLU A 1 87 ? -5.512 10.559 11.028 1.00 71.19 87 GLU A O 1
ATOM 694 N N . LYS A 1 88 ? -3.803 9.219 10.485 1.00 70.81 88 LYS A N 1
ATOM 695 C CA . LYS A 1 88 ? -2.931 9.785 11.527 1.00 70.81 88 LYS A CA 1
ATOM 696 C C . LYS A 1 88 ? -2.611 11.260 11.317 1.00 70.81 88 LYS A C 1
ATOM 698 O O . LYS A 1 88 ? -2.393 11.979 12.287 1.00 70.81 88 LYS A O 1
ATOM 703 N N . LYS A 1 89 ? -2.539 11.711 10.062 1.00 72.62 89 LYS A N 1
ATOM 704 C CA . LYS A 1 89 ? -2.109 13.078 9.739 1.00 72.62 89 LYS A CA 1
ATOM 705 C C . LYS A 1 89 ? -3.145 14.127 10.142 1.00 72.62 89 LYS A C 1
ATOM 707 O O . LYS A 1 89 ? -2.764 15.202 10.592 1.00 72.62 89 LYS A O 1
ATOM 712 N N . THR A 1 90 ? -4.428 13.837 9.941 1.00 72.69 90 THR A N 1
ATOM 713 C CA . THR A 1 90 ? -5.519 14.793 10.192 1.00 72.69 90 THR A CA 1
ATOM 714 C C . THR A 1 90 ? -6.359 14.429 11.414 1.00 72.69 90 THR A C 1
ATOM 716 O O . THR A 1 90 ? -7.135 15.262 11.876 1.00 72.69 90 THR A O 1
ATOM 719 N N . GLY A 1 91 ? -6.226 13.202 11.930 1.00 73.25 91 GLY A N 1
ATOM 720 C CA . GLY A 1 91 ? -7.056 12.662 13.006 1.00 73.25 91 GLY A CA 1
ATOM 721 C C . GLY A 1 91 ? -8.483 12.319 12.571 1.00 73.25 91 GLY A C 1
ATOM 722 O O . GLY A 1 91 ? -9.295 11.942 13.413 1.00 73.25 91 GLY A O 1
ATOM 723 N N . LYS A 1 92 ? -8.816 12.460 11.281 1.00 77.31 92 LYS A N 1
ATOM 724 C CA . LYS A 1 92 ? -10.158 12.183 10.764 1.00 77.31 92 LYS A CA 1
ATOM 725 C C . LYS A 1 92 ? -10.343 10.693 10.496 1.00 77.31 92 LYS A C 1
ATOM 727 O O . LYS A 1 92 ? -9.417 10.001 10.072 1.00 77.31 92 LYS A O 1
ATOM 732 N N . ALA A 1 93 ? -11.563 10.217 10.723 1.00 76.62 93 ALA A N 1
ATOM 733 C CA . ALA A 1 93 ? -11.983 8.924 10.211 1.00 76.62 93 ALA A CA 1
ATOM 734 C C . ALA A 1 93 ? -12.066 9.000 8.680 1.00 76.62 93 ALA A C 1
ATOM 736 O O . ALA A 1 93 ? -12.626 9.952 8.134 1.00 76.62 93 ALA A O 1
ATOM 737 N N . ASP A 1 94 ? -11.513 7.998 8.012 1.00 76.94 94 ASP A N 1
ATOM 738 C CA . ASP A 1 94 ? -11.571 7.829 6.568 1.00 76.94 94 ASP A CA 1
ATOM 739 C C . ASP A 1 94 ? -12.201 6.469 6.240 1.00 76.94 94 ASP A C 1
ATOM 741 O O . ASP A 1 94 ? -12.089 5.499 6.999 1.00 76.94 94 ASP A O 1
ATOM 745 N N . THR A 1 95 ? -12.927 6.412 5.127 1.00 80.00 95 THR A N 1
ATOM 746 C CA . THR A 1 95 ? -13.575 5.187 4.653 1.00 80.00 95 THR A CA 1
ATOM 747 C C . THR A 1 95 ? -12.764 4.635 3.501 1.00 80.00 95 THR A C 1
ATOM 749 O O . THR A 1 95 ? -12.791 5.153 2.386 1.00 80.00 95 THR A O 1
ATOM 752 N N . LEU A 1 96 ? -12.054 3.546 3.769 1.00 81.31 96 LEU A N 1
ATOM 753 C CA . LEU A 1 96 ? -11.286 2.846 2.763 1.00 81.31 96 LEU A CA 1
ATOM 754 C C . LEU A 1 96 ? -12.219 1.984 1.912 1.00 81.31 96 LEU A C 1
ATOM 756 O O . LEU A 1 96 ? -12.747 0.977 2.386 1.00 81.31 96 LEU A O 1
ATOM 760 N N . TYR A 1 97 ? -12.387 2.360 0.647 1.00 76.94 97 TYR A N 1
ATOM 761 C CA . TYR A 1 97 ? -13.070 1.535 -0.344 1.00 76.94 97 TYR A CA 1
ATOM 762 C C . TYR A 1 97 ? -12.107 0.491 -0.894 1.00 76.94 97 TYR A C 1
ATOM 764 O O . TYR A 1 97 ? -11.068 0.809 -1.473 1.00 76.94 97 TYR A O 1
ATOM 772 N N . LEU A 1 98 ? -12.464 -0.774 -0.720 1.00 78.56 98 LEU A N 1
ATOM 773 C CA . LEU A 1 98 ? -11.642 -1.905 -1.104 1.00 78.56 98 LEU A CA 1
ATOM 774 C C . LEU A 1 98 ? -12.297 -2.605 -2.285 1.00 78.56 98 LEU A C 1
ATOM 776 O O . LEU A 1 98 ? -13.404 -3.133 -2.197 1.00 78.56 98 LEU A O 1
ATOM 780 N N . LYS A 1 99 ? -11.589 -2.634 -3.413 1.00 73.62 99 LYS A N 1
ATOM 781 C CA . LYS A 1 99 ? -11.968 -3.478 -4.542 1.00 73.62 99 LYS A CA 1
ATOM 782 C C . LYS A 1 99 ? -11.198 -4.795 -4.441 1.00 73.62 99 LYS A C 1
ATOM 784 O O . LYS A 1 99 ? -9.964 -4.756 -4.444 1.00 73.62 99 LYS A O 1
ATOM 789 N N . PRO A 1 100 ? -11.873 -5.958 -4.388 1.00 67.62 100 PRO A N 1
ATOM 790 C CA . PRO A 1 100 ? -11.198 -7.248 -4.411 1.00 67.62 100 PRO A CA 1
ATOM 791 C C . PRO A 1 100 ? -10.340 -7.364 -5.678 1.00 67.62 100 PRO A C 1
ATOM 793 O O . PRO A 1 100 ? -10.849 -7.460 -6.793 1.00 67.62 100 PRO A O 1
ATOM 796 N N . GLY A 1 101 ? -9.020 -7.320 -5.508 1.00 70.62 101 GLY A N 1
ATOM 797 C CA . GLY A 1 101 ? -8.055 -7.295 -6.603 1.00 70.62 101 GLY A CA 1
ATOM 798 C C . GLY A 1 101 ? -6.713 -7.890 -6.189 1.00 70.62 101 GLY A C 1
ATOM 799 O O . GLY A 1 101 ? -6.449 -8.102 -5.002 1.00 70.62 101 GLY A O 1
ATOM 800 N N . ALA A 1 102 ? -5.861 -8.181 -7.174 1.00 62.22 102 ALA A N 1
ATOM 801 C CA . ALA A 1 102 ? -4.553 -8.799 -6.945 1.00 62.22 102 ALA A CA 1
ATOM 802 C C . ALA A 1 102 ? -3.667 -7.974 -5.992 1.00 62.22 102 ALA A C 1
ATOM 804 O O . ALA A 1 102 ? -2.983 -8.545 -5.143 1.00 62.22 102 ALA A O 1
ATOM 805 N N . ASP A 1 103 ? -3.744 -6.643 -6.080 1.00 68.38 103 ASP A N 1
ATOM 806 C CA . ASP A 1 103 ? -2.932 -5.736 -5.266 1.00 68.38 103 ASP A CA 1
ATOM 807 C C . ASP A 1 103 ? -3.343 -5.712 -3.783 1.00 68.38 103 ASP A C 1
ATOM 809 O O . ASP A 1 103 ? -2.515 -5.402 -2.939 1.00 68.38 103 ASP A O 1
ATOM 813 N N . VAL A 1 104 ? -4.582 -6.075 -3.428 1.00 71.12 104 VAL A N 1
ATOM 814 C CA . VAL A 1 104 ? -4.993 -6.186 -2.014 1.00 71.12 104 VAL A CA 1
ATOM 815 C C . VAL A 1 104 ? -4.578 -7.549 -1.456 1.00 71.12 104 VAL A C 1
ATOM 817 O O . VAL A 1 104 ? -4.015 -7.626 -0.361 1.00 71.12 104 VAL A O 1
ATOM 820 N N . LYS A 1 105 ? -4.744 -8.615 -2.258 1.00 80.88 105 LYS A N 1
ATOM 821 C CA . LYS A 1 105 ? -4.359 -10.010 -1.944 1.00 80.88 105 LYS A CA 1
ATOM 822 C C . LYS A 1 105 ? -2.864 -10.198 -1.672 1.00 80.88 105 LYS A C 1
ATOM 824 O O . LYS A 1 105 ? -2.467 -11.191 -1.059 1.00 80.88 105 LYS A O 1
ATOM 829 N N . ILE A 1 106 ? -2.026 -9.256 -2.107 1.00 79.88 106 ILE A N 1
ATOM 830 C CA . ILE A 1 106 ? -0.588 -9.280 -1.824 1.00 79.88 106 ILE A CA 1
ATOM 831 C C . ILE A 1 106 ? -0.292 -9.156 -0.325 1.00 79.88 106 ILE A C 1
ATOM 833 O O . ILE A 1 106 ? 0.650 -9.785 0.154 1.00 79.88 106 ILE A O 1
ATOM 837 N N . MET A 1 107 ? -1.122 -8.418 0.422 1.00 81.25 107 MET A N 1
ATOM 838 C CA . MET A 1 107 ? -0.979 -8.272 1.868 1.00 81.25 107 MET A CA 1
ATOM 839 C C . MET A 1 107 ? -1.179 -9.622 2.555 1.00 81.25 107 MET A C 1
ATOM 841 O O . MET A 1 107 ? -0.290 -10.098 3.250 1.00 81.25 107 MET A O 1
ATOM 845 N N . ASP A 1 108 ? -2.295 -10.295 2.288 1.00 80.50 108 ASP A N 1
ATOM 846 C CA . ASP A 1 108 ? -2.591 -11.616 2.849 1.00 80.50 108 ASP A CA 1
ATOM 847 C C . ASP A 1 108 ? -1.517 -12.654 2.487 1.00 80.50 108 ASP A C 1
ATOM 849 O O . ASP A 1 108 ? -1.046 -13.397 3.348 1.00 80.50 108 ASP A O 1
ATOM 853 N N . ARG A 1 109 ? -1.015 -12.632 1.243 1.00 80.06 109 ARG A N 1
ATOM 854 C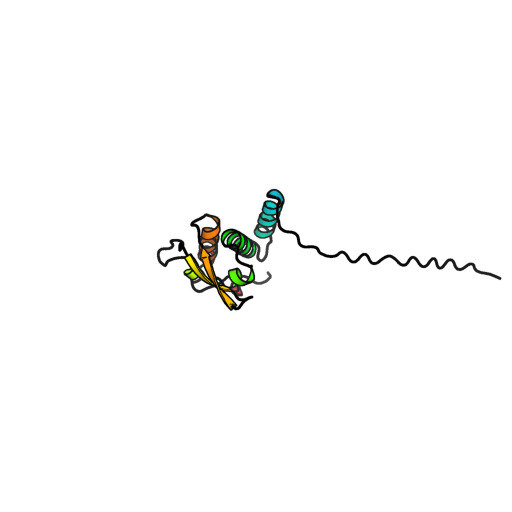 CA . ARG A 1 109 ? 0.144 -13.449 0.857 1.00 80.06 109 ARG A CA 1
ATOM 855 C C . ARG A 1 109 ? 1.369 -13.136 1.720 1.00 80.06 109 ARG A C 1
ATOM 857 O O . ARG A 1 109 ? 1.993 -14.071 2.211 1.00 80.06 109 ARG A O 1
ATOM 864 N N . PHE A 1 110 ? 1.715 -11.865 1.905 1.00 79.62 110 PHE A N 1
ATOM 865 C CA . PHE A 1 110 ? 2.884 -11.450 2.682 1.00 79.62 110 PHE A CA 1
ATOM 866 C C . PHE A 1 110 ? 2.798 -11.876 4.155 1.00 79.62 110 PHE A C 1
ATOM 868 O O . PHE A 1 110 ? 3.765 -12.434 4.671 1.00 79.62 110 PHE A O 1
ATOM 875 N N . PHE A 1 111 ? 1.649 -11.675 4.810 1.00 76.69 111 PHE A N 1
ATOM 876 C CA . PHE A 1 111 ? 1.451 -12.068 6.211 1.00 76.69 111 PHE A CA 1
ATOM 877 C C . PHE A 1 111 ? 1.461 -13.593 6.392 1.00 76.69 111 PHE A C 1
ATOM 879 O O . PHE A 1 111 ? 2.133 -14.082 7.298 1.00 76.69 111 PHE A O 1
ATOM 886 N N . ARG A 1 112 ? 0.820 -14.359 5.490 1.00 75.00 112 ARG A N 1
ATOM 887 C CA . ARG A 1 112 ? 0.844 -15.835 5.542 1.00 75.00 112 ARG A CA 1
ATOM 888 C C . ARG A 1 112 ? 2.245 -16.421 5.382 1.00 75.00 112 ARG A C 1
ATOM 890 O O . ARG A 1 112 ? 2.591 -17.338 6.108 1.00 75.00 112 ARG A O 1
ATOM 897 N N . HIS A 1 113 ? 3.067 -15.883 4.475 1.00 72.19 113 HIS A N 1
ATOM 898 C CA . HIS A 1 113 ? 4.444 -16.368 4.277 1.00 72.19 113 HIS A CA 1
ATOM 899 C C . HIS A 1 113 ? 5.355 -16.140 5.491 1.00 72.19 113 HIS A C 1
ATOM 901 O O . HIS A 1 113 ? 6.448 -16.697 5.532 1.00 72.19 113 HIS A O 1
ATOM 907 N N . ARG A 1 114 ? 4.952 -15.285 6.436 1.00 67.81 114 ARG A N 1
ATOM 908 C CA . ARG A 1 114 ? 5.708 -15.006 7.660 1.00 67.81 114 ARG A CA 1
ATOM 909 C C . ARG A 1 114 ? 5.068 -15.592 8.918 1.00 67.81 114 ARG A C 1
ATOM 911 O O . ARG A 1 114 ? 5.573 -15.312 9.996 1.00 67.81 114 ARG A O 1
ATOM 918 N N . GLU A 1 115 ? 3.976 -16.348 8.780 1.00 65.06 115 GLU A N 1
ATOM 919 C CA . GLU A 1 115 ? 3.234 -16.943 9.905 1.00 65.06 115 GLU A CA 1
ATOM 920 C C . GLU A 1 115 ? 2.817 -15.912 10.972 1.00 65.06 115 GLU A C 1
ATOM 922 O O . GLU A 1 115 ? 2.771 -16.196 12.166 1.00 65.06 115 GLU A O 1
ATOM 927 N N . LEU A 1 116 ? 2.519 -14.681 10.544 1.00 65.81 116 LEU A N 1
ATOM 928 C CA . LEU A 1 116 ? 2.198 -13.593 11.464 1.00 65.81 116 LEU A CA 1
ATOM 929 C C . LEU A 1 116 ? 0.702 -13.536 11.791 1.00 65.81 116 LEU A C 1
ATOM 931 O O . LEU A 1 116 ? -0.119 -13.743 10.891 1.00 65.81 116 LEU A O 1
ATOM 935 N N . PRO A 1 117 ? 0.336 -13.192 13.042 1.00 69.06 117 PRO A N 1
ATOM 936 C CA . PRO A 1 117 ? -1.059 -13.062 13.425 1.00 69.06 117 PRO A CA 1
ATOM 937 C C . PRO A 1 117 ? -1.743 -11.895 12.706 1.00 69.06 117 PRO A C 1
ATOM 939 O O . PRO A 1 117 ? -1.140 -10.862 12.412 1.00 69.06 117 PRO A O 1
ATOM 942 N N . ASP A 1 118 ? -3.048 -12.037 12.473 1.00 71.88 118 ASP A N 1
ATOM 943 C CA . ASP A 1 118 ? -3.859 -11.069 11.720 1.00 71.88 118 ASP A CA 1
ATOM 944 C C . ASP A 1 118 ? -4.000 -9.695 12.412 1.00 71.88 118 ASP A C 1
ATOM 946 O O . ASP A 1 118 ? -4.438 -8.716 11.796 1.00 71.88 118 ASP A O 1
ATOM 950 N N . SER A 1 119 ? -3.624 -9.611 13.692 1.00 72.69 119 SER A N 1
ATOM 951 C CA . SER A 1 119 ? -3.566 -8.383 14.491 1.00 72.69 119 SER A CA 1
ATOM 952 C C . SER A 1 119 ? -2.336 -7.513 14.202 1.00 72.69 119 SER A C 1
ATOM 954 O O . SER A 1 119 ? -2.283 -6.372 14.670 1.00 72.69 119 SER A O 1
ATOM 956 N N . GLU A 1 120 ? -1.364 -8.023 13.443 1.00 77.38 120 GLU A N 1
ATOM 957 C CA . GLU A 1 120 ? -0.107 -7.335 13.156 1.00 77.38 120 GLU A CA 1
ATOM 958 C C . GLU A 1 120 ? -0.205 -6.337 12.003 1.00 77.38 120 GLU A C 1
ATOM 960 O O . GLU A 1 120 ? -1.069 -6.420 11.129 1.00 77.38 120 GLU A O 1
ATOM 965 N N . ASN A 1 121 ? 0.739 -5.394 11.990 1.00 80.69 121 ASN A N 1
ATOM 966 C CA . ASN A 1 121 ? 0.918 -4.402 10.931 1.00 80.69 121 ASN A CA 1
ATOM 967 C C . ASN A 1 121 ? 2.371 -4.378 10.442 1.00 80.69 121 ASN A C 1
ATOM 969 O O . ASN A 1 121 ? 3.256 -4.950 11.069 1.00 80.69 121 ASN A O 1
ATOM 973 N N . PHE A 1 122 ? 2.652 -3.664 9.354 1.00 78.38 122 PHE A N 1
ATOM 974 C CA . PHE A 1 122 ? 3.983 -3.621 8.730 1.00 78.38 122 PHE A CA 1
ATOM 975 C C . PHE A 1 122 ? 5.095 -2.970 9.576 1.00 78.38 122 PHE A C 1
ATOM 977 O O . PHE A 1 122 ? 6.263 -3.007 9.178 1.00 78.38 122 PHE A O 1
ATOM 984 N N . SER A 1 123 ? 4.764 -2.374 10.726 1.00 75.75 123 SER A N 1
ATOM 985 C CA . SER A 1 123 ? 5.727 -1.689 11.599 1.00 75.75 123 SER A CA 1
ATOM 986 C C . SER A 1 123 ? 6.507 -2.639 12.514 1.00 75.75 123 SER A C 1
ATOM 988 O O . SER A 1 123 ? 7.462 -2.203 13.159 1.00 75.75 123 SER A O 1
ATOM 990 N N . LYS A 1 124 ? 6.134 -3.925 12.588 1.00 71.12 124 LYS A N 1
ATOM 991 C CA . LYS A 1 124 ? 6.764 -4.868 13.520 1.00 71.12 124 LYS A CA 1
ATOM 992 C C . LYS A 1 124 ? 8.282 -5.040 13.268 1.00 71.12 124 LYS A C 1
ATOM 994 O O . LYS A 1 124 ? 8.707 -5.184 12.118 1.00 71.12 124 LYS A O 1
ATOM 999 N N . PRO A 1 125 ? 9.131 -5.071 14.314 1.00 59.34 125 PRO A N 1
ATOM 1000 C CA . PRO A 1 125 ? 10.586 -5.159 14.154 1.00 59.34 125 PRO A CA 1
ATOM 1001 C C . PRO A 1 125 ? 11.065 -6.427 13.442 1.00 59.34 125 PRO A C 1
ATOM 1003 O O . PRO A 1 125 ? 12.066 -6.374 12.742 1.00 59.34 125 PRO A O 1
ATOM 1006 N N . GLU A 1 126 ? 10.327 -7.536 13.544 1.00 61.03 126 GLU A N 1
ATOM 1007 C CA . GLU A 1 126 ? 10.618 -8.807 12.854 1.00 61.03 126 GLU A CA 1
ATOM 1008 C C . GLU A 1 126 ? 10.567 -8.693 11.317 1.00 61.03 126 GLU A C 1
ATOM 1010 O O . GLU A 1 126 ? 11.048 -9.565 10.590 1.00 61.03 126 GLU A O 1
ATOM 1015 N N . PHE A 1 127 ? 10.037 -7.587 10.782 1.00 58.25 127 PHE A N 1
ATOM 1016 C CA . PHE A 1 127 ? 10.146 -7.259 9.362 1.00 58.25 127 PHE A CA 1
ATOM 1017 C C . PHE A 1 127 ? 11.494 -6.645 8.968 1.00 58.25 127 PHE A C 1
ATOM 1019 O O . PHE A 1 127 ? 11.831 -6.634 7.783 1.00 58.25 127 PHE A O 1
ATOM 1026 N N . HIS A 1 128 ? 12.266 -6.168 9.943 1.00 51.00 128 HIS A N 1
ATOM 1027 C CA . HIS A 1 128 ? 13.679 -5.832 9.822 1.00 51.00 128 HIS A CA 1
ATOM 1028 C C . HIS A 1 128 ? 14.491 -7.038 10.319 1.00 51.00 128 HIS A C 1
ATOM 1030 O O . HIS A 1 128 ? 14.981 -7.031 11.445 1.00 51.00 128 HIS A O 1
ATOM 1036 N N . LEU A 1 129 ? 14.605 -8.122 9.544 1.00 48.56 129 LEU A N 1
ATOM 1037 C CA . LEU A 1 129 ? 15.466 -9.215 10.005 1.00 48.56 129 LEU A CA 1
ATOM 1038 C C . LEU A 1 129 ? 16.932 -8.775 9.982 1.00 48.56 129 LEU A C 1
ATOM 1040 O O . LEU A 1 129 ? 17.383 -8.085 9.063 1.00 48.56 129 LEU A O 1
ATOM 1044 N N . LYS A 1 130 ? 17.592 -9.130 11.089 1.00 42.94 130 LYS A N 1
ATOM 1045 C CA . LYS A 1 130 ? 18.933 -8.745 11.518 1.00 42.94 130 LYS A CA 1
ATOM 1046 C C . LYS A 1 130 ? 19.930 -8.850 10.371 1.00 42.94 130 LYS A C 1
ATOM 1048 O O . LYS A 1 130 ? 19.895 -9.803 9.599 1.00 42.94 130 LYS A O 1
ATOM 1053 N N . THR A 1 131 ? 20.806 -7.853 10.298 1.00 40.38 131 THR A N 1
ATOM 1054 C CA . THR A 1 131 ? 22.054 -7.911 9.540 1.00 40.38 131 THR A CA 1
ATOM 1055 C C . THR A 1 131 ? 22.689 -9.283 9.772 1.00 40.38 131 THR A C 1
ATOM 1057 O O . THR A 1 131 ? 22.892 -9.657 10.929 1.00 40.38 131 THR A O 1
ATOM 1060 N N . ALA A 1 132 ? 22.900 -10.035 8.691 1.00 39.31 132 ALA A N 1
ATOM 1061 C CA . ALA A 1 132 ? 23.916 -11.078 8.685 1.00 39.31 132 ALA A CA 1
ATOM 1062 C C . ALA A 1 132 ? 25.291 -10.414 8.817 1.00 39.31 132 ALA A C 1
ATOM 1064 O O . ALA A 1 132 ? 25.434 -9.287 8.281 1.00 39.31 132 ALA A O 1
#

pLDDT: mean 75.77, std 13.27, range [39.31, 95.56]